Protein AF-A0A355UTM6-F1 (afdb_monomer)

Secondary structure (DSSP, 8-state):
--TT--S-STT-SSS--SS-HHHHHHHHHHHTT-EEEEEEETTTEEEEEEE--SS-------

Foldseek 3Di:
DDQQDDPDPPPPDDDDDRSCPVVVVQVVLVVQVKDKDKDDDPPPGIDIDIGGDPDRPPPPDD

Sequence (62 aa):
FDRFYRVDKSRSRVTGGVGLGLSIVKDIIEAHGGSIRVESEINKGTTFFIDLPLHPHEENPQ

pLDDT: mean 72.99, std 18.76, range [37.97, 94.19]

Solvent-accessible surface area (backbone atoms only — not comparable to full-atom values): 4255 Å² total; per-residue (Å²): 112,62,76,62,64,73,94,67,88,85,76,87,78,88,83,83,72,85,42,51,66,61,29,52,50,48,55,54,36,48,75,57,70,25,49,77,52,76,51,73,46,90,100,75,51,74,49,79,47,76,51,68,60,94,58,78,83,78,78,75,84,128

Nearest PDB structures (foldseek):
  5lfk-assembly1_B-2  TM=7.921E-01  e=6.548E-03  Escherichia coli
  5x11-assembly2_E  TM=4.699E-01  e=3.255E+00  Bacillus spizizenii str. W23
  7tjh-assembly1_I  TM=3.733E-01  e=4.302E+00  Saccharomyces cerevisiae

Radius of gyration: 15.6 Å; Cα contacts (8 Å, |Δi|>4): 52; chains: 1; bounding box: 38×24×40 Å

Structure (mmCIF, N/CA/C/O backbone):
data_AF-A0A355UTM6-F1
#
_entry.id   AF-A0A355UTM6-F1
#
loop_
_atom_site.group_PDB
_atom_site.id
_atom_site.type_symbol
_atom_site.label_atom_id
_atom_site.label_alt_id
_atom_site.label_comp_id
_atom_site.label_asym_id
_atom_site.label_entity_id
_atom_site.label_seq_id
_atom_site.pdbx_PDB_ins_code
_atom_site.Cartn_x
_atom_site.Cartn_y
_atom_site.Cartn_z
_atom_site.occupancy
_atom_site.B_iso_or_equiv
_atom_site.auth_seq_id
_atom_site.auth_comp_id
_atom_site.auth_asym_id
_atom_site.auth_atom_id
_atom_site.pdbx_PDB_model_num
ATOM 1 N N . PHE A 1 1 ? -7.513 -3.913 -6.804 1.00 58.34 1 PHE A N 1
ATOM 2 C CA . PHE A 1 1 ? -6.535 -4.922 -7.246 1.00 58.34 1 PHE A CA 1
ATOM 3 C C . PHE A 1 1 ? -7.298 -6.194 -7.525 1.00 58.34 1 PHE A C 1
ATOM 5 O O . PHE A 1 1 ? -7.563 -6.949 -6.596 1.00 58.34 1 PHE A O 1
ATOM 12 N N . ASP A 1 2 ? -7.733 -6.382 -8.768 1.00 51.41 2 ASP A N 1
ATOM 13 C CA . ASP A 1 2 ? -8.477 -7.587 -9.112 1.00 51.41 2 ASP A CA 1
ATOM 14 C C . ASP A 1 2 ? -7.566 -8.802 -9.022 1.00 51.41 2 ASP A C 1
ATOM 16 O O . ASP A 1 2 ? -6.407 -8.781 -9.458 1.00 51.41 2 ASP A O 1
ATOM 20 N N . ARG A 1 3 ? -8.110 -9.874 -8.444 1.00 50.03 3 ARG A N 1
ATOM 21 C CA . ARG A 1 3 ? -7.468 -11.184 -8.479 1.00 50.03 3 ARG A CA 1
ATOM 22 C C . ARG A 1 3 ? -7.182 -11.491 -9.951 1.00 50.03 3 ARG A C 1
ATOM 24 O O . ARG A 1 3 ? -8.051 -11.315 -10.799 1.00 50.03 3 ARG A O 1
ATOM 31 N N . PHE A 1 4 ? -5.957 -11.924 -10.238 1.00 51.00 4 PHE A N 1
ATOM 32 C CA . PHE A 1 4 ? -5.470 -12.273 -11.581 1.00 51.00 4 PHE A CA 1
ATOM 33 C C . PHE A 1 4 ? -5.082 -11.112 -12.521 1.00 51.00 4 PHE A C 1
ATOM 35 O O . PHE A 1 4 ? -4.703 -11.383 -13.663 1.00 51.00 4 PHE A O 1
ATOM 42 N N . TYR A 1 5 ? -5.073 -9.846 -12.079 1.00 51.22 5 TYR A N 1
ATOM 43 C CA . TYR A 1 5 ? -4.587 -8.747 -12.927 1.00 51.22 5 TYR A CA 1
ATOM 44 C C . TYR A 1 5 ? -3.056 -8.808 -13.118 1.00 51.22 5 TYR A C 1
ATOM 46 O O . TYR A 1 5 ? -2.284 -8.666 -12.168 1.00 51.22 5 TYR A O 1
ATOM 54 N N . ARG A 1 6 ? -2.604 -9.028 -14.363 1.00 55.16 6 ARG A N 1
ATOM 55 C CA . ARG A 1 6 ? -1.184 -9.055 -14.767 1.00 55.16 6 ARG A CA 1
ATOM 56 C C . ARG A 1 6 ? -0.901 -7.886 -15.711 1.00 55.16 6 ARG A C 1
ATOM 58 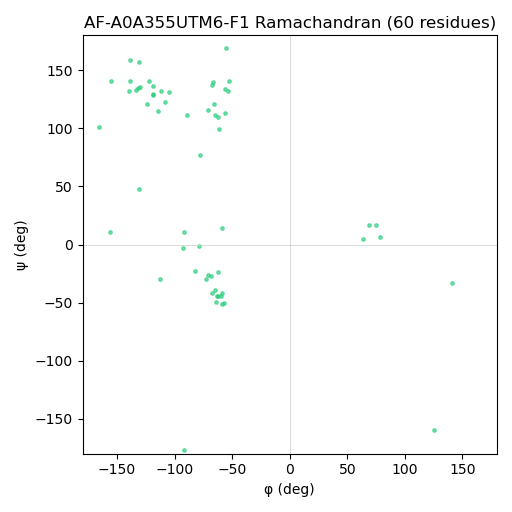O O . ARG A 1 6 ? -1.415 -7.877 -16.821 1.00 55.16 6 ARG A O 1
ATOM 65 N N . VAL A 1 7 ? -0.057 -6.943 -15.286 1.00 56.56 7 VAL A N 1
ATOM 66 C CA . VAL A 1 7 ? 0.273 -5.730 -16.064 1.00 56.56 7 VAL A CA 1
ATOM 67 C C . VAL A 1 7 ? 1.140 -6.021 -17.293 1.00 56.56 7 VAL A C 1
ATOM 69 O O . VAL A 1 7 ? 1.039 -5.291 -18.268 1.00 56.56 7 VAL A O 1
ATOM 72 N N . ASP A 1 8 ? 1.943 -7.093 -17.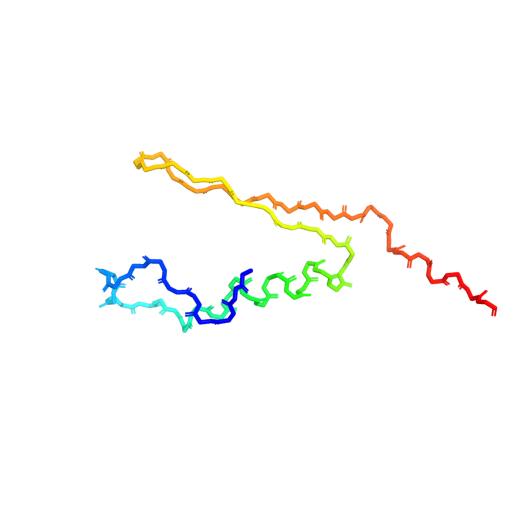318 1.00 43.16 8 ASP A N 1
ATOM 73 C CA . ASP A 1 8 ? 2.749 -7.388 -18.507 1.00 43.16 8 ASP A CA 1
ATOM 74 C C . ASP A 1 8 ? 3.124 -8.877 -18.649 1.00 43.16 8 ASP A C 1
ATOM 76 O O . ASP A 1 8 ? 3.437 -9.574 -17.675 1.00 43.16 8 ASP A O 1
ATOM 80 N N . LYS A 1 9 ? 3.084 -9.375 -19.891 1.00 41.91 9 LYS A N 1
ATOM 81 C CA . LYS A 1 9 ? 3.433 -10.750 -20.298 1.00 41.91 9 LYS A CA 1
ATOM 82 C C . LYS A 1 9 ? 4.952 -10.977 -20.399 1.00 41.91 9 LYS A C 1
ATOM 84 O O . LYS A 1 9 ? 5.372 -12.094 -20.684 1.00 41.91 9 LYS A O 1
ATOM 89 N N . SER A 1 10 ? 5.789 -9.968 -20.158 1.00 37.97 10 SER A N 1
ATOM 90 C CA . SER A 1 10 ? 7.207 -9.990 -20.561 1.00 37.97 10 SER A CA 1
ATOM 91 C C . SER A 1 10 ? 8.229 -10.500 -19.532 1.00 37.97 10 SER A C 1
ATOM 93 O O . SER A 1 10 ? 9.401 -10.642 -19.875 1.00 37.97 10 SER A O 1
ATOM 95 N N . ARG A 1 11 ? 7.848 -10.854 -18.296 1.00 42.31 11 ARG A N 1
ATOM 96 C CA . ARG A 1 11 ? 8.797 -11.429 -17.309 1.00 42.31 11 ARG A CA 1
ATOM 97 C C . ARG A 1 11 ? 8.291 -12.697 -16.632 1.00 42.31 11 ARG A C 1
ATOM 99 O O . ARG A 1 11 ? 8.384 -12.888 -15.425 1.00 42.31 11 ARG A O 1
ATOM 106 N N . SER A 1 12 ? 7.791 -13.620 -17.443 1.00 48.41 12 SER A N 1
ATOM 107 C CA . SER A 1 12 ? 7.676 -15.032 -17.081 1.00 48.41 12 SER A CA 1
ATOM 108 C C . SER A 1 12 ? 9.041 -15.713 -17.194 1.00 48.41 12 SER A C 1
ATOM 110 O O . SER A 1 12 ? 9.305 -16.403 -18.179 1.00 48.41 12 SER A O 1
ATOM 112 N N . ARG A 1 13 ? 9.930 -15.505 -16.222 1.00 48.97 13 ARG A N 1
ATOM 113 C CA . ARG A 1 13 ? 11.055 -16.420 -15.989 1.00 48.97 13 ARG A CA 1
ATOM 114 C C . ARG A 1 13 ? 11.677 -16.140 -14.624 1.00 48.97 13 ARG A C 1
ATOM 116 O O . ARG A 1 13 ? 12.437 -15.196 -14.461 1.00 48.97 13 ARG A O 1
ATOM 123 N N . VAL A 1 14 ? 11.303 -16.999 -13.671 1.00 43.69 14 VAL A N 1
ATOM 124 C CA . VAL A 1 14 ? 12.161 -17.678 -12.680 1.00 43.69 14 VAL A CA 1
ATOM 125 C C . VAL A 1 14 ? 11.527 -17.788 -11.274 1.00 43.69 14 VAL A C 1
ATOM 127 O O . VAL A 1 14 ? 11.680 -18.852 -10.692 1.00 43.69 14 VAL A O 1
ATOM 130 N N . THR A 1 15 ? 10.700 -16.853 -10.766 1.00 47.66 15 THR A N 1
ATOM 131 C CA . THR A 1 15 ? 10.084 -17.006 -9.404 1.00 47.66 15 THR A CA 1
ATOM 132 C C . THR A 1 15 ? 8.762 -16.248 -9.108 1.00 47.66 15 THR A C 1
ATOM 134 O O . THR A 1 15 ? 8.336 -16.181 -7.958 1.00 47.66 15 THR A O 1
ATOM 137 N N . GLY A 1 16 ? 8.070 -15.646 -10.083 1.00 43.88 16 GLY A N 1
ATOM 138 C CA . GLY A 1 16 ? 6.949 -14.724 -9.798 1.00 43.88 16 GLY A CA 1
ATOM 139 C C . GLY A 1 16 ? 5.574 -15.397 -9.677 1.00 43.88 16 GLY A C 1
ATOM 140 O O . GLY A 1 16 ? 5.048 -15.866 -10.682 1.00 43.88 16 GLY A O 1
ATOM 141 N N . GLY A 1 17 ? 4.989 -15.425 -8.472 1.00 53.38 17 GLY A N 1
ATOM 142 C CA . GLY A 1 17 ? 3.695 -16.054 -8.159 1.00 53.38 17 GLY A CA 1
ATOM 143 C C . GLY A 1 17 ? 2.496 -15.591 -9.008 1.00 53.38 17 GLY A C 1
ATOM 144 O O . GLY A 1 17 ? 2.553 -14.602 -9.729 1.00 53.38 17 GLY A O 1
ATOM 145 N N . VAL A 1 18 ? 1.375 -16.311 -8.888 1.00 55.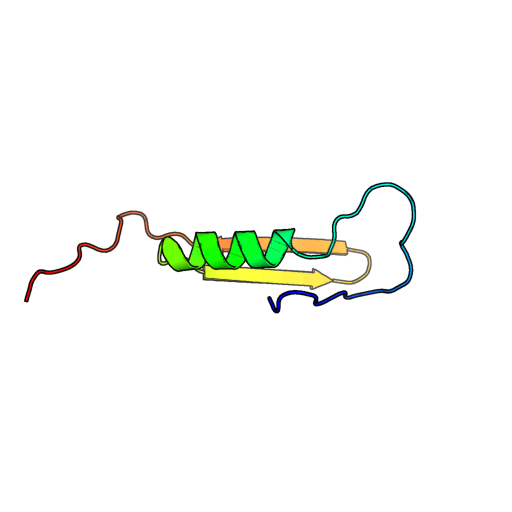78 18 VAL A N 1
ATOM 146 C CA . VAL A 1 18 ? 0.116 -16.221 -9.674 1.00 55.78 18 VAL A CA 1
ATOM 147 C C . VAL A 1 18 ? -0.632 -14.866 -9.665 1.00 55.78 18 VAL A C 1
ATOM 149 O O . VAL A 1 18 ? -1.784 -14.794 -10.078 1.00 55.78 18 VAL A O 1
ATOM 152 N N . GLY A 1 19 ? -0.010 -13.771 -9.220 1.00 59.12 19 GLY A N 1
ATOM 153 C CA . GLY A 1 19 ? -0.665 -12.462 -9.103 1.00 59.12 19 GLY A CA 1
ATOM 154 C C . GLY A 1 19 ? -1.623 -12.365 -7.911 1.00 59.12 19 GLY A C 1
ATOM 155 O O . GLY A 1 19 ? -2.442 -11.458 -7.859 1.00 59.12 19 GLY A O 1
ATOM 156 N N . LEU A 1 20 ? -1.517 -13.290 -6.949 1.00 62.94 20 LEU A N 1
ATOM 157 C CA . LEU A 1 20 ? -2.341 -13.309 -5.735 1.00 62.94 20 LEU A CA 1
ATOM 158 C C . LEU A 1 20 ? -1.828 -12.374 -4.632 1.00 62.94 20 LEU A C 1
ATOM 160 O O . LEU A 1 20 ? -2.598 -11.982 -3.762 1.00 62.94 20 LEU A O 1
ATOM 164 N N . GLY A 1 21 ? -0.540 -12.017 -4.652 1.00 74.56 21 GLY A N 1
ATOM 165 C CA . GLY A 1 21 ? 0.089 -11.269 -3.559 1.00 74.56 21 GLY A CA 1
ATOM 166 C C . GLY A 1 21 ? -0.607 -9.938 -3.274 1.00 74.56 21 GLY A C 1
ATOM 167 O O . GLY A 1 21 ? -1.004 -9.686 -2.144 1.00 74.56 21 GLY A O 1
ATOM 168 N N . LEU A 1 22 ? -0.840 -9.118 -4.304 1.00 80.69 22 LEU A N 1
ATOM 169 C CA . LEU A 1 22 ? -1.477 -7.807 -4.132 1.00 80.69 22 LEU A CA 1
ATOM 170 C C . LEU A 1 22 ? -2.975 -7.889 -3.820 1.00 80.69 22 LEU A C 1
ATOM 172 O O . LEU A 1 22 ? -3.482 -7.021 -3.118 1.00 80.69 22 LEU A O 1
ATOM 176 N N . SER A 1 23 ? -3.680 -8.922 -4.294 1.00 78.94 23 SER A N 1
ATOM 177 C CA . SER A 1 23 ? -5.073 -9.134 -3.885 1.00 78.94 23 SER A CA 1
ATOM 178 C C . SER A 1 23 ? -5.168 -9.512 -2.408 1.00 78.94 23 SER A C 1
ATOM 180 O O . SER A 1 23 ? -5.990 -8.946 -1.705 1.00 78.94 23 SER A O 1
ATOM 182 N N . ILE A 1 24 ? -4.273 -10.377 -1.912 1.00 84.12 24 ILE A N 1
ATOM 183 C CA . ILE A 1 24 ? -4.223 -10.732 -0.484 1.00 84.12 24 ILE A CA 1
ATOM 184 C C . ILE A 1 24 ? -3.889 -9.497 0.359 1.00 84.12 24 ILE A C 1
ATOM 186 O O . ILE A 1 24 ? -4.526 -9.255 1.375 1.00 84.12 24 ILE A O 1
ATOM 190 N N . VAL A 1 25 ? -2.916 -8.691 -0.076 1.00 86.38 25 VAL A N 1
ATOM 191 C CA . VAL A 1 25 ? -2.556 -7.440 0.609 1.00 86.38 25 VAL A CA 1
ATOM 192 C C . VAL A 1 25 ? -3.748 -6.484 0.675 1.00 86.38 25 VAL A C 1
ATOM 194 O O . VAL A 1 25 ? -4.009 -5.936 1.740 1.00 86.38 25 VAL A O 1
ATOM 197 N N . LYS A 1 26 ? -4.496 -6.314 -0.424 1.00 85.25 26 LYS A N 1
ATOM 198 C CA . LYS A 1 26 ? -5.709 -5.487 -0.441 1.00 85.25 26 LYS A CA 1
ATOM 199 C C . LYS A 1 26 ? -6.743 -5.997 0.563 1.00 85.25 26 LYS A C 1
ATOM 201 O O . LYS A 1 26 ? -7.192 -5.211 1.387 1.00 85.25 26 LYS A O 1
ATOM 206 N N . ASP A 1 27 ? -7.056 -7.292 0.519 1.00 88.50 27 ASP A N 1
ATOM 207 C CA . ASP A 1 27 ? -8.048 -7.911 1.404 1.00 88.50 27 ASP A CA 1
ATOM 208 C C . ASP A 1 27 ? -7.660 -7.728 2.886 1.00 88.50 27 ASP A C 1
ATOM 210 O O . ASP A 1 27 ? -8.501 -7.382 3.713 1.00 88.50 27 ASP A O 1
ATOM 214 N N . ILE A 1 28 ? -6.373 -7.893 3.223 1.00 90.69 28 ILE A N 1
ATOM 215 C CA . ILE A 1 28 ? -5.858 -7.672 4.583 1.00 90.69 28 ILE A CA 1
ATOM 216 C C . ILE A 1 28 ? -6.013 -6.207 4.993 1.00 90.69 28 ILE A C 1
ATOM 218 O O . ILE A 1 28 ? -6.509 -5.936 6.080 1.00 90.69 28 ILE A O 1
ATOM 222 N N . ILE A 1 29 ? -5.591 -5.263 4.152 1.00 90.94 29 ILE A N 1
ATOM 223 C CA . ILE A 1 29 ? -5.655 -3.830 4.467 1.00 90.94 29 ILE A CA 1
ATOM 224 C C . ILE A 1 29 ? -7.107 -3.383 4.666 1.00 90.94 29 ILE A C 1
ATOM 226 O O . ILE A 1 29 ? -7.401 -2.698 5.643 1.00 90.94 29 ILE A O 1
ATOM 230 N N . GLU A 1 30 ? -8.020 -3.818 3.796 1.00 90.00 30 GLU A N 1
ATOM 231 C CA . GLU A 1 30 ? -9.449 -3.501 3.903 1.00 90.00 30 GLU A CA 1
ATOM 232 C C . GLU A 1 30 ? -10.076 -4.116 5.162 1.00 90.00 30 GLU A C 1
ATOM 234 O O . GLU A 1 30 ?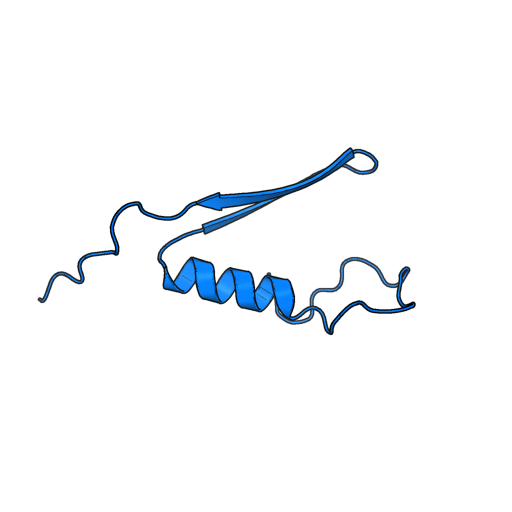 -10.838 -3.440 5.850 1.00 90.00 30 GLU A O 1
ATOM 239 N N . ALA A 1 31 ? -9.699 -5.346 5.532 1.00 91.19 31 ALA A N 1
ATOM 240 C CA . ALA A 1 31 ? -10.143 -5.969 6.783 1.00 91.19 31 ALA A CA 1
ATOM 241 C C . ALA A 1 31 ? -9.673 -5.211 8.040 1.00 91.19 31 ALA A C 1
ATOM 243 O O . ALA A 1 31 ? -10.308 -5.311 9.085 1.00 91.19 31 ALA A O 1
ATOM 244 N N . HIS A 1 32 ? -8.588 -4.436 7.943 1.00 91.94 32 HIS A N 1
ATOM 245 C CA . HIS A 1 32 ? -8.104 -3.563 9.018 1.00 91.94 32 HIS A CA 1
ATOM 246 C C . HIS A 1 32 ? -8.669 -2.132 8.927 1.00 91.94 32 HIS A C 1
ATOM 248 O O . HIS A 1 32 ? -8.187 -1.239 9.623 1.00 91.94 32 HIS A O 1
ATOM 254 N N . GLY A 1 33 ? -9.662 -1.884 8.064 1.00 91.81 33 GLY A N 1
ATOM 255 C CA . GLY A 1 33 ? -10.243 -0.553 7.853 1.00 91.81 33 GLY A CA 1
ATOM 256 C C . GLY A 1 33 ? -9.289 0.434 7.175 1.00 91.81 33 GLY A C 1
ATOM 257 O O . GLY A 1 33 ? -9.487 1.645 7.257 1.00 91.81 33 GLY A O 1
ATOM 258 N N . GLY A 1 34 ? -8.228 -0.072 6.550 1.00 92.31 34 GLY A N 1
ATOM 259 C CA . GLY A 1 34 ? -7.243 0.726 5.842 1.00 92.31 34 GLY A CA 1
ATOM 260 C C . GLY A 1 34 ? -7.550 0.908 4.365 1.00 92.31 34 GLY A C 1
ATOM 261 O O . GLY A 1 34 ? -8.538 0.411 3.824 1.00 92.31 34 GLY A O 1
ATOM 262 N N . SER A 1 35 ? -6.633 1.585 3.682 1.00 91.31 35 SER A N 1
ATOM 263 C CA . SER A 1 35 ? -6.665 1.738 2.232 1.00 91.31 35 SER A CA 1
ATOM 264 C C . SER A 1 35 ? -5.273 1.601 1.620 1.00 91.31 35 SER A C 1
ATOM 266 O O . SER A 1 35 ? -4.252 1.727 2.297 1.00 91.31 35 SER A O 1
ATOM 268 N N . ILE A 1 36 ? -5.232 1.293 0.324 1.00 87.75 36 ILE A N 1
ATOM 269 C CA . ILE A 1 36 ? -3.994 1.150 -0.440 1.00 87.75 36 ILE A CA 1
ATOM 270 C C . ILE A 1 36 ? -4.103 1.908 -1.761 1.00 87.75 36 ILE A C 1
ATOM 272 O O . ILE A 1 36 ? -5.072 1.748 -2.507 1.00 87.75 36 ILE A O 1
ATOM 276 N N . ARG A 1 37 ? -3.073 2.692 -2.086 1.00 89.06 37 ARG A N 1
ATOM 277 C CA . ARG A 1 37 ? -2.925 3.390 -3.372 1.00 89.06 37 ARG A CA 1
ATOM 278 C C . ARG A 1 37 ? -1.533 3.157 -3.953 1.00 89.06 37 ARG A C 1
ATOM 280 O O . ARG A 1 37 ? -0.591 2.828 -3.235 1.00 89.06 37 ARG A O 1
ATOM 287 N N . VAL A 1 38 ? -1.405 3.306 -5.267 1.00 87.88 38 VAL A N 1
ATOM 288 C CA . VAL A 1 38 ? -0.148 3.084 -5.987 1.00 87.88 38 VAL A CA 1
ATOM 289 C C . VAL A 1 38 ? 0.153 4.267 -6.891 1.00 87.88 38 VAL A C 1
ATOM 291 O O . VAL A 1 38 ? -0.723 4.752 -7.604 1.00 87.88 38 VAL A O 1
ATOM 294 N N . GLU A 1 39 ? 1.401 4.708 -6.871 1.00 88.56 39 GLU A N 1
ATOM 295 C CA . GLU A 1 39 ? 1.942 5.666 -7.827 1.00 88.56 39 GLU A CA 1
ATOM 296 C C . GLU A 1 39 ? 3.084 4.985 -8.573 1.00 88.56 39 GLU A C 1
ATOM 298 O O . GLU A 1 39 ? 3.966 4.374 -7.969 1.00 88.56 39 GLU A O 1
ATOM 303 N N . SER A 1 40 ? 3.067 5.045 -9.899 1.00 84.50 40 SER A N 1
ATOM 304 C CA . SER A 1 40 ? 4.136 4.492 -10.722 1.00 84.50 40 SER A CA 1
ATOM 305 C C . SER A 1 40 ? 4.444 5.431 -11.866 1.00 84.50 40 SER A C 1
ATOM 307 O O . SER A 1 40 ? 3.541 5.992 -12.484 1.00 84.50 40 SER A O 1
ATOM 309 N N . GLU A 1 41 ? 5.732 5.561 -12.162 1.00 87.12 41 GLU A N 1
ATOM 310 C CA . GLU A 1 41 ? 6.206 6.260 -13.341 1.00 87.12 41 GLU A CA 1
ATOM 311 C C . GLU A 1 41 ? 7.240 5.393 -14.068 1.00 87.12 41 GLU A C 1
ATOM 313 O O . GLU A 1 41 ? 8.141 4.797 -13.460 1.00 87.12 41 GLU A O 1
ATOM 318 N N . ILE A 1 42 ? 7.095 5.316 -15.394 1.00 89.19 42 ILE A N 1
ATOM 319 C CA . ILE A 1 42 ? 7.984 4.547 -16.268 1.00 89.19 42 ILE A CA 1
ATOM 320 C C . ILE A 1 42 ? 9.426 5.026 -16.055 1.00 89.19 42 ILE A C 1
ATOM 322 O O . ILE A 1 42 ? 9.698 6.221 -16.031 1.00 89.19 42 ILE A O 1
ATOM 326 N N . ASN A 1 43 ? 10.356 4.081 -15.902 1.00 91.56 43 ASN A N 1
ATOM 327 C CA . ASN A 1 43 ? 11.778 4.327 -15.628 1.00 91.56 43 ASN A CA 1
ATOM 328 C C . ASN A 1 43 ? 12.106 5.022 -14.289 1.00 91.56 43 ASN A C 1
ATOM 330 O O . ASN A 1 43 ? 13.281 5.280 -14.039 1.00 91.56 43 ASN A O 1
ATOM 334 N N . LYS A 1 44 ? 11.126 5.277 -13.409 1.00 92.12 44 LYS A N 1
ATOM 335 C CA . LYS A 1 44 ? 11.375 5.788 -12.044 1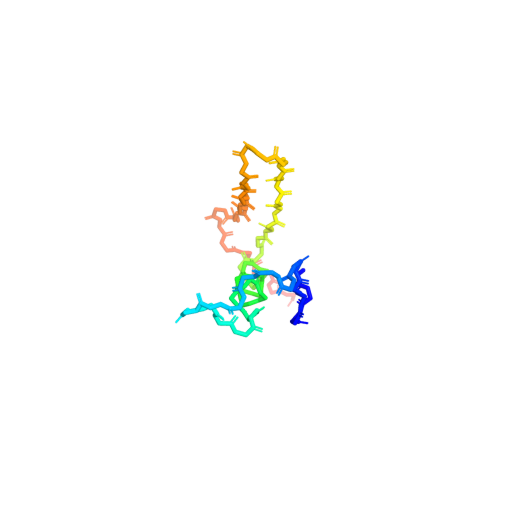.00 92.12 44 LYS A CA 1
ATOM 336 C C . LYS A 1 44 ? 11.027 4.790 -10.948 1.00 92.12 44 LYS A C 1
ATOM 338 O O . LYS A 1 44 ? 11.672 4.786 -9.905 1.00 92.12 44 LYS A O 1
ATOM 343 N N . GLY A 1 45 ? 10.048 3.922 -11.194 1.00 87.75 45 GLY A N 1
ATOM 344 C CA . GLY A 1 45 ? 9.678 2.848 -10.278 1.00 87.75 45 GLY A CA 1
ATOM 345 C C . GLY A 1 45 ? 8.202 2.863 -9.902 1.00 87.75 45 GLY A C 1
ATOM 346 O O . GLY A 1 45 ? 7.346 3.375 -10.625 1.00 87.75 45 GLY A O 1
ATOM 347 N N . THR A 1 46 ? 7.892 2.210 -8.787 1.00 87.38 46 THR A N 1
ATOM 348 C CA . THR A 1 46 ? 6.533 2.070 -8.257 1.00 87.38 46 THR A CA 1
ATOM 349 C C . THR A 1 46 ? 6.574 2.226 -6.746 1.00 87.38 46 THR A C 1
ATOM 351 O O . THR A 1 46 ? 7.376 1.565 -6.086 1.00 87.38 46 THR A O 1
ATOM 354 N N . THR A 1 47 ? 5.682 3.051 -6.214 1.00 90.06 47 THR A N 1
ATOM 355 C CA . THR A 1 47 ? 5.505 3.292 -4.784 1.00 90.06 47 THR A CA 1
ATOM 356 C C . THR A 1 47 ? 4.096 2.884 -4.384 1.00 90.06 47 THR A C 1
ATOM 358 O O . THR A 1 47 ? 3.115 3.305 -4.997 1.00 90.06 47 THR A O 1
ATOM 361 N N . PHE A 1 48 ? 3.998 2.065 -3.341 1.00 90.38 48 PHE A N 1
ATOM 362 C CA . PHE A 1 48 ? 2.735 1.679 -2.724 1.00 90.38 48 PHE A CA 1
ATOM 363 C C . PHE A 1 48 ? 2.584 2.438 -1.413 1.00 90.38 48 PHE A C 1
ATOM 365 O O . PHE A 1 48 ? 3.505 2.453 -0.598 1.00 90.38 48 PHE A O 1
ATOM 372 N N . PHE A 1 49 ? 1.422 3.043 -1.213 1.00 92.81 49 PHE A N 1
ATOM 373 C CA . PHE A 1 49 ? 1.065 3.734 0.016 1.00 92.81 49 PHE A CA 1
ATOM 374 C C . PHE A 1 49 ? -0.046 2.946 0.694 1.00 92.81 49 PHE A C 1
ATOM 376 O O . PHE A 1 49 ? -1.007 2.542 0.033 1.00 92.81 49 PHE A O 1
ATOM 383 N N . ILE A 1 50 ? 0.121 2.711 1.990 1.00 93.44 50 ILE A N 1
ATOM 384 C CA . ILE A 1 50 ? -0.824 1.986 2.830 1.00 93.44 50 ILE A CA 1
ATOM 385 C C . ILE A 1 50 ? -1.183 2.910 3.984 1.00 93.44 50 ILE A C 1
ATOM 387 O O . ILE A 1 50 ? -0.301 3.312 4.742 1.00 93.44 50 ILE A O 1
ATOM 391 N N . ASP A 1 51 ? -2.467 3.206 4.112 1.00 94.06 51 ASP A N 1
ATOM 392 C CA . ASP A 1 51 ? -3.017 4.011 5.193 1.00 94.06 51 ASP A CA 1
ATOM 393 C C . ASP A 1 51 ? -3.810 3.085 6.119 1.00 94.06 51 ASP A C 1
ATOM 395 O O . ASP A 1 51 ? -4.723 2.391 5.667 1.00 94.06 51 ASP A O 1
ATOM 399 N N . LEU A 1 52 ? -3.448 3.049 7.403 1.00 94.19 52 LEU A N 1
ATOM 400 C CA . LEU A 1 52 ? -4.123 2.249 8.428 1.00 94.19 52 LEU A CA 1
ATOM 401 C C . LEU A 1 52 ? -4.623 3.158 9.557 1.00 94.19 52 LEU A C 1
ATOM 403 O O . LEU A 1 52 ? -3.906 4.082 9.953 1.00 94.19 52 LEU A O 1
ATOM 407 N N . PRO A 1 53 ? -5.821 2.900 10.107 1.00 91.75 53 PRO A N 1
ATOM 408 C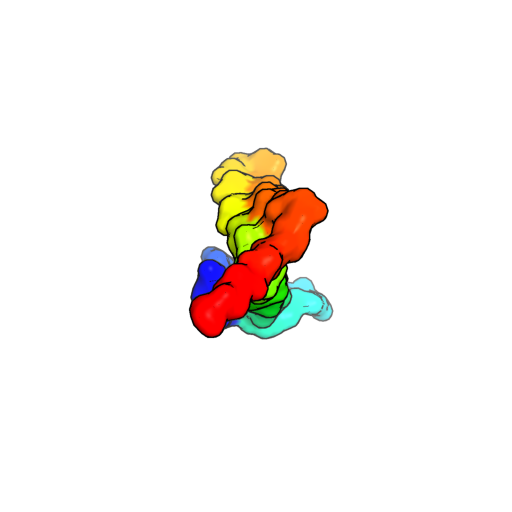 CA . PRO A 1 53 ? -6.302 3.621 11.275 1.00 91.75 53 PRO A CA 1
ATOM 409 C C . PRO A 1 53 ? -5.447 3.280 12.508 1.00 91.75 53 PRO A C 1
ATOM 411 O O . PRO A 1 53 ? -5.061 2.133 12.721 1.00 91.75 53 PRO A O 1
ATOM 414 N N . LEU A 1 54 ? -5.147 4.288 13.336 1.00 90.31 54 LEU A N 1
ATOM 415 C CA . LEU A 1 54 ? -4.336 4.122 14.557 1.00 90.31 54 LEU A CA 1
ATOM 416 C C . LEU A 1 54 ? -5.045 3.298 15.639 1.00 90.31 54 LEU A C 1
ATOM 418 O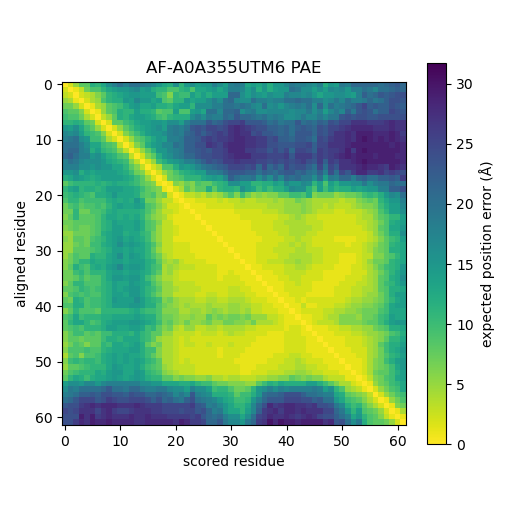 O . LEU A 1 54 ? -4.393 2.650 16.455 1.00 90.31 54 LEU A O 1
ATOM 422 N N . HIS A 1 55 ? -6.375 3.326 15.634 1.00 83.00 55 HIS A N 1
ATOM 423 C CA . HIS A 1 55 ? -7.217 2.514 16.496 1.00 83.00 55 HIS A CA 1
ATOM 424 C C . HIS A 1 55 ? -8.079 1.606 15.619 1.00 83.00 55 HIS A C 1
ATOM 426 O O . HIS A 1 55 ? -8.617 2.086 14.617 1.00 83.00 55 HIS A O 1
ATOM 432 N N . PRO A 1 56 ? -8.229 0.316 15.970 1.00 69.19 56 PRO A N 1
ATOM 433 C CA . PRO A 1 56 ? -9.242 -0.528 15.355 1.00 69.19 56 PRO A CA 1
ATOM 434 C C . PRO A 1 56 ? -10.598 0.164 15.473 1.00 69.19 56 PRO A C 1
ATOM 436 O O . PRO A 1 56 ? -10.876 0.792 16.495 1.00 69.19 56 PRO A O 1
ATOM 439 N N . HIS A 1 57 ? -11.423 0.070 14.433 1.00 62.88 57 HIS A N 1
ATOM 440 C CA . HIS A 1 57 ? -12.778 0.600 14.481 1.00 62.88 57 HIS A CA 1
ATOM 441 C C . HIS A 1 57 ? -13.493 -0.048 15.676 1.00 62.88 57 HIS A C 1
ATOM 443 O O . HIS A 1 57 ? -13.691 -1.262 15.684 1.00 62.88 57 HIS A O 1
ATOM 449 N N . GLU A 1 58 ? -13.824 0.734 16.706 1.00 62.81 58 GLU A N 1
ATOM 450 C CA . GLU A 1 58 ? -14.706 0.265 17.769 1.00 62.81 58 GLU A CA 1
ATOM 451 C C . GLU A 1 58 ? -16.047 -0.047 17.095 1.00 62.81 58 GLU A C 1
ATOM 453 O O . GLU A 1 58 ? -16.722 0.845 16.571 1.00 62.81 58 GLU A O 1
ATOM 458 N N . GLU A 1 59 ? -16.397 -1.331 16.997 1.00 59.44 59 GLU A N 1
ATOM 459 C CA . GLU A 1 59 ? -17.759 -1.735 16.669 1.00 59.44 59 GLU A CA 1
ATOM 460 C C . GLU A 1 59 ? -18.644 -1.205 17.793 1.00 59.44 59 GLU A C 1
ATOM 462 O O . GLU A 1 59 ? -18.676 -1.760 18.887 1.00 59.44 59 GLU A O 1
ATOM 467 N N . ASN A 1 60 ? -19.305 -0.076 17.545 1.00 53.22 60 ASN A N 1
ATOM 468 C CA . ASN A 1 60 ? -20.284 0.482 18.460 1.00 53.22 60 ASN A CA 1
ATOM 469 C C . ASN A 1 60 ? -2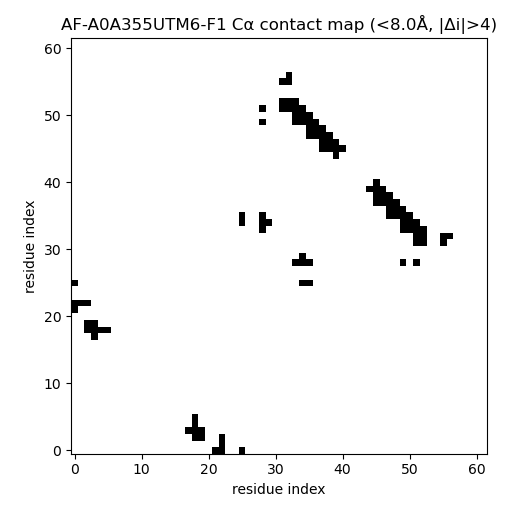1.461 -0.510 18.530 1.00 53.22 60 ASN A C 1
ATOM 471 O O . ASN A 1 60 ? -22.144 -0.670 17.510 1.00 53.22 60 ASN A O 1
ATOM 475 N N . PRO A 1 61 ? -21.700 -1.210 19.656 1.00 60.75 61 PRO A N 1
ATOM 476 C CA . PRO A 1 61 ? -22.842 -2.107 19.759 1.00 60.75 61 PRO A CA 1
ATOM 4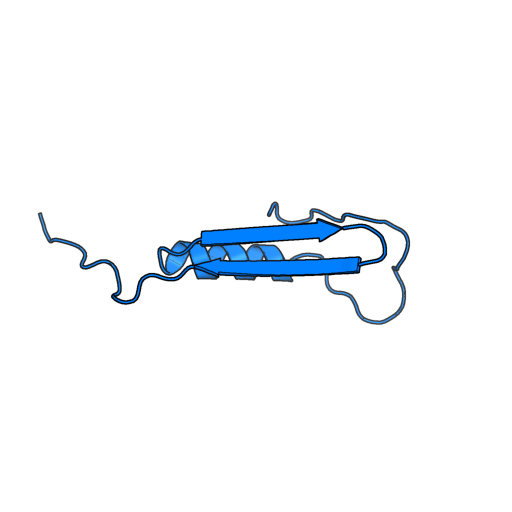77 C C . PRO A 1 61 ? -24.115 -1.254 19.693 1.00 60.75 61 PRO A C 1
ATOM 479 O O . PRO A 1 61 ? -24.272 -0.331 20.495 1.00 60.75 61 PRO A O 1
ATOM 482 N N . GLN A 1 62 ? -24.977 -1.524 18.707 1.00 52.84 62 GLN A N 1
ATOM 483 C CA . GLN A 1 62 ? -26.338 -0.971 18.644 1.00 52.84 62 GLN A CA 1
ATOM 484 C C . GLN A 1 62 ? -27.207 -1.487 19.791 1.00 52.84 62 GLN A C 1
ATOM 486 O O . GLN A 1 62 ? -27.058 -2.676 20.156 1.00 52.84 62 GLN A O 1
#

Mean predicted aligned error: 11.11 Å